Protein AF-A0A925VH22-F1 (afdb_monomer_lite)

Foldseek 3Di:
DDDDDDDDDDDDDDDDDDDDDPPPPPVVVVVVVVVVVPDDPPPPPPPPPQAAFAFKDWPDAADEDAAKDWIDIGGPDPQWWKFKDFVPDADAPPDHDTDDGTDTDGAFTKIKMKIADDRRHIYPIDIGTYHYPVVVVVDDPDDDPPDDPDPDDPPPD

Radius of gyration: 41.63 Å; chains: 1; bounding box: 62×66×119 Å

Structure (mmCIF, N/CA/C/O backbone):
data_AF-A0A925VH22-F1
#
_entry.id   AF-A0A925VH22-F1
#
loop_
_atom_site.group_PDB
_atom_site.id
_atom_site.type_symbol
_atom_site.label_atom_id
_atom_site.label_alt_id
_atom_site.label_comp_id
_atom_site.label_asym_id
_atom_site.label_entity_id
_atom_site.label_seq_id
_atom_site.pdbx_PDB_ins_code
_atom_site.Cartn_x
_atom_site.Cartn_y
_atom_site.Cartn_z
_atom_site.occupancy
_atom_site.B_iso_or_equiv
_atom_site.auth_seq_id
_atom_site.auth_comp_id
_atom_site.auth_asym_id
_atom_site.auth_atom_id
_atom_site.pdbx_PDB_model_num
ATOM 1 N N . MET A 1 1 ? -7.331 -55.070 89.599 1.00 42.25 1 MET A N 1
ATOM 2 C CA . MET A 1 1 ? -6.461 -54.616 90.705 1.00 42.25 1 MET A CA 1
ATOM 3 C C . MET A 1 1 ? -6.461 -53.098 90.699 1.00 42.25 1 MET A C 1
ATOM 5 O O . MET A 1 1 ? -5.923 -52.503 89.780 1.00 42.25 1 MET A O 1
ATOM 9 N N . GLN A 1 2 ? -7.171 -52.500 91.653 1.00 44.62 2 GLN A N 1
ATOM 10 C CA . GLN A 1 2 ? -7.415 -51.063 91.776 1.00 44.62 2 GLN A CA 1
ATOM 11 C C . GLN A 1 2 ? -6.754 -50.602 93.075 1.00 44.62 2 GLN A C 1
ATOM 13 O O . GLN A 1 2 ? -6.989 -51.2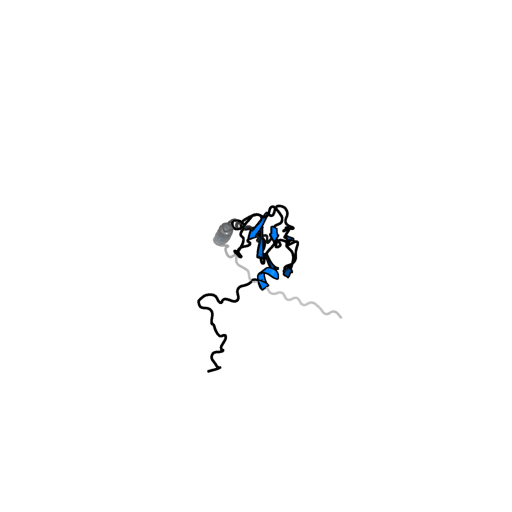12 94.116 1.00 44.62 2 GLN A O 1
ATOM 18 N N . LEU A 1 3 ? -5.905 -49.576 93.012 1.00 44.72 3 LEU A N 1
ATOM 19 C CA . LEU A 1 3 ? -5.250 -48.981 94.180 1.00 44.72 3 LEU A CA 1
ATOM 20 C C . LEU A 1 3 ? -5.490 -47.461 94.215 1.00 44.72 3 LEU A C 1
ATOM 22 O O . LEU A 1 3 ? -5.760 -46.864 93.172 1.00 44.72 3 LEU A O 1
ATOM 26 N N . PRO A 1 4 ? -5.493 -46.853 95.416 1.00 52.84 4 PRO A N 1
ATOM 27 C CA . PRO A 1 4 ? -6.421 -45.784 95.752 1.00 52.84 4 PRO A CA 1
ATOM 28 C C . PRO A 1 4 ? -5.832 -44.370 95.686 1.00 52.84 4 PRO A C 1
ATOM 30 O O . PRO A 1 4 ? -4.630 -44.131 95.750 1.00 52.84 4 PRO A O 1
ATOM 33 N N . ILE A 1 5 ? -6.775 -43.435 95.618 1.00 52.03 5 ILE A N 1
ATOM 34 C CA . ILE A 1 5 ? -6.666 -41.977 95.583 1.00 52.03 5 ILE A CA 1
ATOM 35 C C . ILE A 1 5 ? -5.869 -41.445 96.788 1.00 52.03 5 ILE A C 1
ATOM 37 O O . ILE A 1 5 ? -6.220 -41.720 97.936 1.00 52.03 5 ILE A O 1
ATOM 41 N N . ARG A 1 6 ? -4.873 -40.579 96.547 1.00 45.81 6 ARG A N 1
ATOM 42 C CA . ARG A 1 6 ? -4.398 -39.613 97.551 1.00 45.81 6 ARG A CA 1
ATOM 43 C C . ARG A 1 6 ? -4.645 -38.188 97.071 1.00 45.81 6 ARG A C 1
ATOM 45 O O . ARG A 1 6 ? -4.160 -37.770 96.026 1.00 45.81 6 ARG A O 1
ATOM 52 N N . ARG A 1 7 ? -5.421 -37.469 97.883 1.00 53.00 7 ARG A N 1
ATOM 53 C CA . ARG A 1 7 ? -5.645 -36.025 97.821 1.00 53.00 7 ARG A CA 1
ATOM 54 C C . ARG A 1 7 ? -4.338 -35.282 98.088 1.00 53.00 7 ARG A C 1
ATOM 56 O O . ARG A 1 7 ? -3.627 -35.618 99.032 1.00 53.00 7 ARG A O 1
ATOM 63 N N . TRP A 1 8 ? -4.101 -34.227 97.322 1.00 44.69 8 TRP A N 1
ATOM 64 C CA . TRP A 1 8 ? -3.176 -33.155 97.671 1.00 44.69 8 TRP A CA 1
ATOM 65 C C . TRP A 1 8 ? -3.940 -31.834 97.550 1.00 44.69 8 TRP A C 1
ATOM 67 O O . TRP A 1 8 ? -4.516 -31.546 96.503 1.00 44.69 8 TRP A O 1
ATOM 77 N N . SER A 1 9 ? -3.989 -31.064 98.637 1.00 58.84 9 SER A N 1
ATOM 78 C CA . SER A 1 9 ? -4.556 -29.713 98.683 1.00 58.84 9 SER A CA 1
ATOM 79 C C . SER A 1 9 ? -3.448 -28.740 99.079 1.00 58.84 9 SER A C 1
ATOM 81 O O . SER A 1 9 ? -2.922 -28.879 100.181 1.00 58.84 9 SER A O 1
ATOM 83 N N . PRO A 1 10 ? -3.108 -27.748 98.242 1.00 59.72 10 PRO A N 1
ATOM 84 C CA . PRO A 1 10 ? -2.337 -26.589 98.666 1.00 59.72 10 PRO A CA 1
ATOM 85 C C . PRO A 1 10 ? -3.266 -25.409 98.991 1.00 59.72 10 PRO A C 1
ATOM 87 O O . PRO A 1 10 ? -4.192 -25.090 98.246 1.00 59.72 10 PRO A O 1
ATOM 90 N N . SER A 1 11 ? -2.998 -24.773 100.125 1.00 55.78 11 SER A N 1
ATOM 91 C CA . SER A 1 11 ? -3.652 -23.574 100.648 1.00 55.78 11 SER A CA 1
ATOM 92 C C . SER A 1 11 ? -3.291 -22.294 99.875 1.00 55.78 11 SER A C 1
ATOM 94 O O . SER A 1 11 ? -2.183 -22.138 99.366 1.00 55.78 11 SER A O 1
ATOM 96 N N . THR A 1 12 ? -4.253 -21.375 99.836 1.00 60.44 12 THR A N 1
ATOM 97 C CA . THR A 1 12 ? -4.324 -20.077 99.141 1.00 60.44 12 THR A CA 1
ATOM 98 C C . THR A 1 12 ? -3.336 -19.011 99.635 1.00 60.44 12 THR A C 1
ATOM 100 O O . THR A 1 12 ? -3.062 -18.937 100.832 1.00 60.44 12 THR A O 1
ATOM 103 N N . PRO A 1 13 ? -2.961 -18.057 98.762 1.00 56.19 13 PRO A N 1
ATOM 104 C CA . PRO A 1 13 ? -2.761 -16.668 99.184 1.00 56.19 13 PRO A CA 1
ATOM 105 C C . PRO A 1 13 ? -3.681 -15.693 98.427 1.00 56.19 13 PRO A C 1
ATOM 107 O O . PRO A 1 13 ? -3.865 -15.785 97.214 1.00 56.19 13 PRO A O 1
ATOM 110 N N . GLY A 1 14 ? -4.272 -14.756 99.171 1.00 60.72 14 GLY A N 1
ATOM 111 C CA . GLY A 1 14 ? -5.242 -13.775 98.686 1.00 60.72 14 GLY A CA 1
ATOM 112 C C . GLY A 1 14 ? -4.694 -12.805 97.637 1.00 60.72 14 GLY A C 1
ATOM 113 O O . GLY A 1 14 ? -3.586 -12.284 97.754 1.00 60.72 14 GLY A O 1
ATOM 114 N N . VAL A 1 15 ? -5.516 -12.522 96.626 1.00 61.72 15 VAL A N 1
ATOM 115 C CA . VAL A 1 15 ? -5.256 -11.497 95.612 1.00 61.72 15 VAL A CA 1
ATOM 116 C C . VAL A 1 15 ? -5.987 -10.217 96.018 1.00 61.72 15 VAL A C 1
ATOM 118 O O . VAL A 1 15 ? -7.213 -10.171 96.065 1.00 61.72 15 VAL A O 1
ATOM 121 N N . ALA A 1 16 ? -5.210 -9.183 96.334 1.00 57.53 16 ALA A N 1
ATOM 122 C CA . ALA A 1 16 ? -5.685 -7.830 96.606 1.00 57.53 16 ALA A CA 1
ATOM 123 C C . ALA A 1 16 ? -6.300 -7.173 95.348 1.00 57.53 16 ALA A C 1
ATOM 125 O O . ALA A 1 16 ? -5.832 -7.432 94.235 1.00 57.53 16 ALA A O 1
ATOM 126 N N . PRO A 1 17 ? -7.288 -6.271 95.486 1.00 62.25 17 PRO A N 1
ATOM 127 C CA . PRO A 1 17 ? -7.855 -5.554 94.353 1.00 62.25 17 PRO A CA 1
ATOM 128 C C . PRO A 1 17 ? -6.903 -4.427 93.932 1.00 62.25 17 PRO A C 1
ATOM 130 O O . PRO A 1 17 ? -6.572 -3.552 94.730 1.00 62.25 17 PRO A O 1
ATOM 133 N N . ARG A 1 18 ? -6.459 -4.411 92.670 1.00 56.72 18 ARG A N 1
ATOM 134 C CA . ARG A 1 18 ? -5.727 -3.270 92.096 1.00 56.72 18 ARG A CA 1
ATOM 135 C C . ARG A 1 18 ? -6.511 -2.636 90.951 1.00 56.72 18 ARG A C 1
ATOM 137 O O . ARG A 1 18 ? -6.534 -3.122 89.829 1.00 56.72 18 ARG A O 1
ATOM 144 N N . HIS A 1 19 ? -7.201 -1.565 91.332 1.00 48.25 19 HIS A N 1
ATOM 145 C CA . HIS A 1 19 ? -7.420 -0.303 90.626 1.00 48.25 19 HIS A CA 1
ATOM 146 C C . HIS A 1 19 ? -7.236 -0.315 89.091 1.00 48.25 19 HIS A C 1
ATOM 148 O O . HIS A 1 19 ? -6.123 -0.220 88.577 1.00 48.25 19 HIS A O 1
ATOM 154 N N . ARG A 1 20 ? -8.357 -0.340 88.357 1.00 56.09 20 ARG A N 1
ATOM 155 C CA . ARG A 1 20 ? -8.419 0.041 86.936 1.00 56.09 20 ARG A CA 1
ATOM 156 C C . ARG A 1 20 ? -8.181 1.550 86.826 1.00 56.09 20 ARG A C 1
ATOM 158 O O . ARG A 1 20 ? -8.900 2.319 87.462 1.00 56.09 20 ARG A O 1
ATOM 165 N N . SER A 1 21 ? -7.197 1.986 86.041 1.00 60.22 21 SER A N 1
ATOM 166 C CA . SER A 1 21 ? -7.034 3.401 85.694 1.00 60.22 21 SER A CA 1
ATOM 167 C C . SER A 1 21 ? -7.819 3.718 84.406 1.00 60.22 21 SER A C 1
ATOM 169 O O . SER A 1 21 ? -7.755 2.959 83.438 1.00 60.22 21 SER A O 1
ATOM 171 N N . PRO A 1 22 ? -8.580 4.825 84.356 1.00 51.75 22 PRO A N 1
ATOM 172 C CA . PRO A 1 22 ? -9.489 5.135 83.243 1.00 51.75 22 PRO A CA 1
ATOM 173 C C . PRO A 1 22 ? -8.795 5.679 81.977 1.00 51.75 22 PRO A C 1
ATOM 175 O O . PRO A 1 22 ? -9.465 6.023 81.009 1.00 51.75 22 PRO A O 1
ATOM 178 N N . LEU A 1 23 ? -7.460 5.753 81.949 1.00 50.62 23 LEU A N 1
ATOM 179 C CA . LEU A 1 23 ? -6.690 6.422 80.888 1.00 50.62 23 LEU A CA 1
ATOM 180 C C . LEU A 1 23 ? -6.286 5.505 79.717 1.00 50.62 23 LEU A C 1
ATOM 182 O O . LEU A 1 23 ? -5.698 5.977 78.751 1.00 50.62 23 LEU A O 1
ATOM 186 N N . GLN A 1 24 ? -6.617 4.210 79.767 1.00 53.72 24 GLN A N 1
ATOM 187 C CA . GLN A 1 24 ? -6.310 3.261 78.684 1.00 53.72 24 GLN A CA 1
ATOM 188 C C . GLN A 1 24 ? -7.438 3.104 77.643 1.00 53.72 24 GLN A C 1
ATOM 190 O O . GLN A 1 24 ? -7.197 2.534 76.583 1.00 53.72 24 GLN A O 1
ATOM 195 N N . CYS A 1 25 ? -8.646 3.638 77.884 1.00 43.75 25 CYS A N 1
ATOM 196 C CA . CYS A 1 25 ? -9.780 3.491 76.954 1.00 43.75 25 CYS A CA 1
ATOM 197 C C . CYS A 1 25 ? -9.911 4.616 75.911 1.00 43.75 25 CYS A C 1
ATOM 199 O O . CYS A 1 25 ? -10.480 4.389 74.847 1.00 43.75 25 CYS A O 1
ATOM 201 N N . THR A 1 26 ? -9.396 5.822 76.165 1.00 53.69 26 THR A N 1
ATOM 202 C CA . THR A 1 26 ? -9.565 6.966 75.244 1.00 53.69 26 THR A CA 1
ATOM 203 C C . THR A 1 26 ? -8.564 6.962 74.086 1.00 53.69 26 THR A C 1
ATOM 205 O O . THR A 1 26 ? -8.904 7.381 72.981 1.00 53.69 26 THR A O 1
ATOM 208 N N . PHE A 1 27 ? -7.359 6.419 74.289 1.00 52.12 27 PHE A N 1
ATOM 209 C CA . PHE A 1 27 ? -6.319 6.351 73.251 1.00 52.12 27 PHE A CA 1
ATOM 210 C C . PHE A 1 27 ? -6.607 5.300 72.164 1.00 52.12 27 PHE A C 1
ATOM 212 O O . PHE A 1 27 ? -6.257 5.499 71.002 1.00 52.12 27 PHE A O 1
ATOM 219 N N . ALA A 1 28 ? -7.291 4.206 72.516 1.00 53.25 28 ALA A N 1
ATOM 220 C CA . ALA A 1 28 ? -7.643 3.141 71.574 1.00 53.25 28 ALA A CA 1
ATOM 221 C C . ALA A 1 28 ? -8.784 3.533 70.616 1.00 53.25 28 ALA A C 1
ATOM 223 O O . ALA A 1 28 ? -8.839 3.044 69.492 1.00 53.25 28 ALA A O 1
ATOM 224 N N . LEU A 1 29 ? -9.672 4.444 71.027 1.00 52.34 29 LEU A N 1
ATOM 225 C CA . LEU A 1 29 ? -10.792 4.913 70.203 1.00 52.34 29 LEU A CA 1
ATOM 226 C C . LEU A 1 29 ? -10.409 6.071 69.266 1.00 52.34 29 LEU A C 1
ATOM 228 O O . LEU A 1 29 ? -10.949 6.157 68.166 1.00 52.34 29 LEU A O 1
ATOM 232 N N . LEU A 1 30 ? -9.428 6.908 69.632 1.00 52.50 30 LEU A N 1
ATOM 233 C CA . LEU A 1 30 ? -8.931 7.987 68.764 1.00 52.50 30 LEU A CA 1
ATOM 234 C C . LEU A 1 30 ? -8.082 7.455 67.586 1.00 52.50 30 LEU A C 1
ATOM 236 O O . LEU A 1 30 ? -8.125 8.015 66.493 1.00 52.50 30 LEU A O 1
ATOM 240 N N . LEU A 1 31 ? -7.364 6.339 67.777 1.00 51.66 31 LEU A N 1
ATOM 241 C CA . LEU A 1 31 ? -6.549 5.698 66.734 1.00 51.66 31 LEU A CA 1
ATOM 242 C C . LEU A 1 31 ? -7.402 4.994 65.658 1.00 51.66 31 LEU A C 1
ATOM 244 O O . LEU A 1 31 ? -7.001 4.921 64.500 1.00 51.66 31 LEU A O 1
ATOM 248 N N . ILE A 1 32 ? -8.599 4.518 66.019 1.00 53.00 32 ILE A N 1
ATOM 249 C CA . ILE A 1 32 ? -9.529 3.857 65.088 1.00 53.00 32 ILE A CA 1
ATOM 250 C C . ILE A 1 32 ? -10.255 4.884 64.200 1.00 53.00 32 ILE A C 1
ATOM 252 O O . ILE A 1 32 ? -10.480 4.616 63.022 1.00 53.00 32 ILE A O 1
ATOM 256 N N . VAL A 1 33 ? -10.552 6.090 64.705 1.00 52.38 33 VAL A N 1
ATOM 257 C CA . VAL A 1 33 ? -11.176 7.164 63.900 1.00 52.38 33 VAL A CA 1
ATOM 258 C C . VAL A 1 33 ? -10.177 7.797 62.917 1.00 52.38 33 VAL A C 1
ATOM 260 O O . VAL A 1 33 ? -10.557 8.148 61.802 1.00 52.38 33 VAL A O 1
ATOM 263 N N . LEU A 1 34 ? -8.885 7.860 63.263 1.00 50.28 34 LEU A N 1
ATOM 264 C CA . LEU A 1 34 ? -7.823 8.338 62.361 1.00 50.28 34 LEU A CA 1
ATOM 265 C C . LEU A 1 34 ? -7.434 7.327 61.264 1.00 50.28 34 LEU A C 1
ATOM 267 O O . LEU A 1 34 ? -6.888 7.728 60.240 1.00 50.28 34 LEU A O 1
ATOM 271 N N . LEU A 1 35 ? -7.761 6.040 61.431 1.00 53.66 35 LEU A N 1
ATOM 272 C CA . LEU A 1 35 ? -7.583 5.006 60.399 1.00 53.66 35 LEU A CA 1
ATOM 273 C C . LEU A 1 35 ? -8.736 4.952 59.377 1.00 53.66 35 LEU A C 1
ATOM 275 O O . LEU A 1 35 ? -8.593 4.309 58.340 1.00 53.66 35 LEU A O 1
ATOM 279 N N . ALA A 1 36 ? -9.852 5.648 59.621 1.00 52.94 36 ALA A N 1
ATOM 280 C CA . ALA A 1 36 ? -10.997 5.700 58.705 1.00 52.94 36 ALA A CA 1
ATOM 281 C C . ALA A 1 36 ? -10.967 6.890 57.717 1.00 52.94 36 ALA A C 1
ATOM 283 O O . ALA A 1 36 ? -11.809 6.960 56.825 1.00 52.94 36 ALA A O 1
ATOM 284 N N . LEU A 1 37 ? -9.992 7.806 57.822 1.00 61.34 37 LEU A N 1
ATOM 285 C CA . LEU A 1 37 ? -9.834 8.978 56.936 1.00 61.34 37 LEU A CA 1
ATOM 286 C C . LEU A 1 37 ? -8.857 8.752 55.755 1.00 61.34 37 LEU A C 1
ATOM 288 O O . LEU A 1 37 ? -8.313 9.704 55.203 1.00 61.34 37 LEU A O 1
ATOM 292 N N . GLY A 1 38 ? -8.606 7.498 55.370 1.00 59.22 38 GLY A N 1
ATOM 293 C CA . GLY A 1 38 ? -7.569 7.137 54.390 1.00 59.22 38 GLY A CA 1
ATOM 294 C C . GLY A 1 38 ? -8.046 6.602 53.036 1.00 59.22 38 GLY A C 1
ATOM 295 O O . GLY A 1 38 ? -7.207 6.270 52.204 1.00 59.22 38 GLY A O 1
ATOM 296 N N . ALA A 1 39 ? -9.350 6.487 52.779 1.00 61.25 39 ALA A N 1
ATOM 297 C CA . ALA A 1 39 ? -9.845 5.942 51.513 1.00 61.25 39 ALA A CA 1
ATOM 298 C C . ALA A 1 39 ? -10.223 7.069 50.546 1.00 61.25 39 ALA A C 1
ATOM 300 O O . ALA A 1 39 ? -11.399 7.385 50.359 1.00 61.25 39 ALA A O 1
ATOM 301 N N . LEU A 1 40 ? -9.216 7.684 49.916 1.00 65.81 40 LEU A N 1
ATOM 302 C CA . LEU A 1 40 ? -9.467 8.412 48.672 1.00 65.81 40 LEU A CA 1
ATOM 303 C C . LEU A 1 40 ? -10.116 7.427 47.685 1.00 65.81 40 LEU A C 1
ATOM 305 O O . LEU A 1 40 ? -9.631 6.295 47.582 1.00 65.81 40 LEU A O 1
ATOM 309 N N . PRO A 1 41 ? -11.185 7.806 46.959 1.00 59.56 41 PRO A N 1
ATOM 310 C CA . PRO A 1 41 ? -11.667 6.990 45.859 1.00 59.56 41 PRO A CA 1
ATOM 311 C C . PRO A 1 41 ? -10.514 6.886 44.867 1.00 59.56 41 PRO A C 1
ATOM 313 O O . PRO A 1 41 ? -10.142 7.854 44.204 1.00 59.56 41 PRO A O 1
ATOM 316 N N . GLN A 1 42 ? -9.882 5.718 44.831 1.00 62.91 42 GLN A N 1
ATOM 317 C CA . GLN A 1 42 ? -8.844 5.421 43.870 1.00 62.91 42 GLN A CA 1
ATOM 318 C C . GLN A 1 42 ? -9.558 5.368 42.526 1.00 62.91 42 GLN A C 1
ATOM 320 O O . GLN A 1 42 ? -10.196 4.370 42.201 1.00 62.91 42 GLN A O 1
ATOM 325 N N . SER A 1 43 ? -9.538 6.490 41.797 1.00 66.94 43 SER A N 1
ATOM 326 C CA . SER A 1 43 ? -9.963 6.550 40.406 1.00 66.94 43 SER A CA 1
ATOM 327 C C . SER A 1 43 ? -9.307 5.375 39.708 1.00 66.94 43 SER A C 1
ATOM 329 O O . SER A 1 43 ? -8.092 5.365 39.498 1.00 66.94 43 SER A O 1
ATOM 331 N N . ALA A 1 44 ? -10.108 4.360 39.400 1.00 62.03 44 ALA A N 1
ATOM 332 C CA . ALA A 1 44 ? -9.711 3.310 38.499 1.00 62.03 44 ALA A CA 1
ATOM 333 C C . ALA A 1 44 ? -9.484 4.017 37.167 1.00 62.03 44 ALA A C 1
ATOM 335 O O . ALA A 1 44 ? -10.430 4.294 36.431 1.00 62.03 44 ALA A O 1
ATOM 336 N N . ALA A 1 45 ? -8.238 4.411 36.903 1.00 60.38 45 ALA A N 1
ATOM 337 C CA . ALA A 1 45 ? -7.82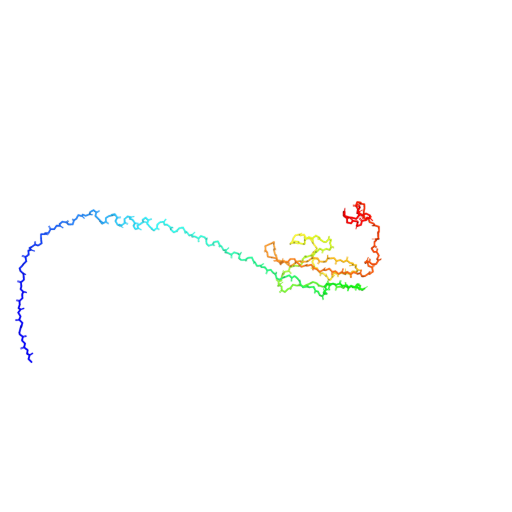6 4.790 35.571 1.00 60.38 45 ALA A CA 1
ATOM 338 C C . ALA A 1 45 ? -8.234 3.610 34.692 1.00 60.38 45 ALA A C 1
ATOM 340 O O . ALA A 1 45 ? -7.689 2.515 34.835 1.00 60.38 45 ALA A O 1
ATOM 341 N N . ALA A 1 46 ? -9.277 3.804 33.883 1.00 57.44 46 ALA A N 1
ATOM 342 C CA . ALA A 1 46 ? -9.750 2.786 32.972 1.00 57.44 46 ALA A CA 1
ATOM 343 C C . ALA A 1 46 ? -8.543 2.368 32.135 1.00 57.44 46 ALA A C 1
ATOM 345 O O . ALA A 1 46 ? -7.996 3.176 31.378 1.00 57.44 46 ALA A O 1
ATOM 346 N N . GLN A 1 47 ? -8.083 1.133 32.329 1.00 45.03 47 GLN A N 1
ATOM 347 C CA . GLN A 1 47 ? -7.045 0.549 31.500 1.00 45.03 47 GLN A CA 1
ATOM 348 C C . GLN A 1 47 ? -7.630 0.447 30.096 1.00 45.03 47 GLN A C 1
ATOM 350 O O . GLN A 1 47 ? -8.358 -0.485 29.766 1.00 45.03 47 GLN A O 1
ATOM 355 N N . THR A 1 48 ? -7.360 1.457 29.275 1.00 53.66 48 THR A N 1
ATOM 356 C CA . THR A 1 48 ? -7.630 1.421 27.846 1.00 53.66 48 THR A CA 1
ATOM 357 C C . THR A 1 48 ? -6.583 0.496 27.256 1.00 53.66 48 THR A C 1
ATOM 359 O O . THR A 1 48 ? -5.490 0.913 26.882 1.00 53.66 48 THR A O 1
ATOM 362 N N . THR A 1 49 ? -6.887 -0.800 27.229 1.00 59.28 49 THR A N 1
ATOM 363 C CA . THR A 1 49 ? -6.152 -1.723 26.374 1.00 59.28 49 THR A CA 1
ATOM 364 C C . THR A 1 49 ? -6.288 -1.194 24.945 1.00 59.28 49 THR A C 1
ATOM 366 O O . THR A 1 49 ? -7.411 -1.003 24.468 1.00 59.28 49 THR A O 1
ATOM 369 N N . PRO A 1 50 ? -5.178 -0.853 24.266 1.00 62.53 50 PRO A N 1
ATOM 370 C CA . PRO A 1 50 ? -5.261 -0.329 22.915 1.00 62.53 50 PRO A CA 1
ATOM 371 C C . PRO A 1 50 ? -5.917 -1.390 22.031 1.00 62.53 50 PRO A C 1
ATOM 373 O O . PRO A 1 50 ? -5.434 -2.519 21.938 1.00 62.53 50 PRO A O 1
ATOM 376 N N . VAL A 1 51 ? -7.037 -1.039 21.398 1.00 71.44 51 VAL A N 1
ATOM 377 C CA . VAL A 1 51 ? -7.700 -1.926 20.443 1.00 71.44 51 VAL A CA 1
ATOM 378 C C . VAL A 1 51 ? -6.860 -1.923 19.169 1.00 71.44 51 VAL A C 1
ATOM 380 O O . VAL A 1 51 ? -6.892 -0.976 18.381 1.00 71.44 51 VAL A O 1
ATOM 383 N N . ILE A 1 52 ? -6.070 -2.978 18.982 1.00 84.44 52 ILE A N 1
ATOM 384 C CA . ILE A 1 52 ? -5.240 -3.159 17.790 1.00 84.44 52 ILE A CA 1
ATOM 385 C C . ILE A 1 52 ? -6.098 -3.809 16.707 1.00 84.44 52 ILE A C 1
ATOM 387 O O . ILE A 1 52 ? -6.592 -4.923 16.876 1.00 84.44 52 ILE A O 1
ATOM 391 N N . PHE A 1 53 ? -6.276 -3.121 15.580 1.00 93.25 53 PHE A N 1
ATOM 392 C CA . PHE A 1 53 ? -7.008 -3.690 14.448 1.00 93.25 53 PHE A CA 1
ATOM 393 C C . PHE A 1 53 ? -6.114 -4.655 13.649 1.00 93.25 53 PHE A C 1
ATOM 395 O O . PHE A 1 53 ? -4.906 -4.417 13.526 1.00 93.25 53 PHE A O 1
ATOM 402 N N . PRO A 1 54 ? -6.677 -5.715 13.042 1.00 94.94 54 PRO A N 1
ATOM 403 C CA . PRO A 1 54 ? -5.962 -6.500 12.047 1.00 94.94 54 PRO A CA 1
ATOM 404 C C . PRO A 1 54 ? -5.543 -5.613 10.857 1.00 94.94 54 PRO A C 1
ATOM 406 O O . PRO A 1 54 ? -6.288 -4.705 10.473 1.00 94.94 54 PRO A O 1
ATOM 409 N N . PRO A 1 55 ? -4.359 -5.843 10.259 1.00 95.75 55 PRO A N 1
ATOM 410 C CA . PRO A 1 55 ? -3.938 -5.121 9.064 1.00 95.75 55 PRO A CA 1
ATOM 411 C C . PRO A 1 55 ? -4.897 -5.351 7.889 1.00 95.75 55 PRO A C 1
ATOM 413 O O . PRO A 1 55 ? -5.490 -6.430 7.792 1.00 95.75 55 PRO A O 1
ATOM 416 N N . PRO A 1 56 ? -5.003 -4.395 6.950 1.00 97.31 56 PRO A N 1
ATOM 417 C CA . PRO A 1 56 ? -5.848 -4.561 5.777 1.00 97.31 56 PRO A CA 1
ATOM 418 C C . PRO A 1 56 ? -5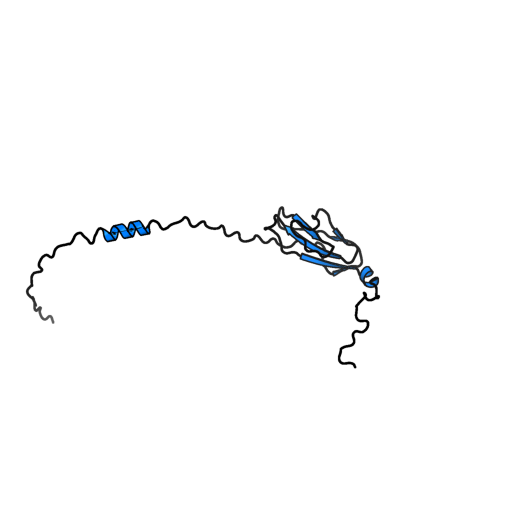.409 -5.761 4.928 1.00 97.31 56 PRO A C 1
ATOM 420 O O . PRO A 1 56 ? -4.224 -6.110 4.831 1.00 97.31 56 PRO A O 1
ATOM 423 N N . THR A 1 57 ? -6.388 -6.395 4.299 1.00 97.94 57 THR A N 1
ATOM 424 C CA . THR A 1 57 ? -6.209 -7.487 3.346 1.00 97.94 57 THR A CA 1
ATOM 425 C C . THR A 1 57 ? -6.114 -6.935 1.931 1.00 97.94 57 THR A C 1
ATOM 427 O O . THR A 1 57 ? -6.841 -6.020 1.556 1.00 97.94 57 THR A O 1
ATOM 430 N N . PHE A 1 58 ? -5.193 -7.495 1.152 1.00 98.50 58 PHE A N 1
ATOM 431 C CA . PHE A 1 58 ? -4.939 -7.131 -0.238 1.00 98.50 58 PHE A CA 1
ATOM 432 C C . PHE A 1 58 ? -5.476 -8.253 -1.123 1.00 98.50 58 PHE A C 1
ATOM 434 O O . PHE A 1 58 ? -5.176 -9.417 -0.857 1.00 98.50 58 PHE A O 1
ATOM 441 N N . SER A 1 59 ? -6.247 -7.921 -2.160 1.00 98.44 59 SER A N 1
ATOM 442 C CA . SER A 1 59 ? -6.831 -8.926 -3.060 1.00 98.44 59 SER A CA 1
ATOM 443 C C . SER A 1 59 ? -5.794 -9.661 -3.908 1.00 98.44 59 SER A C 1
ATOM 445 O O . SER A 1 59 ? -6.028 -10.793 -4.316 1.00 98.44 59 SER A O 1
ATOM 447 N N . VAL A 1 60 ? -4.655 -9.019 -4.173 1.00 98.31 60 VAL A N 1
ATOM 448 C CA . VAL A 1 60 ? -3.547 -9.577 -4.949 1.00 98.31 60 VAL A CA 1
ATOM 449 C C . VAL A 1 60 ? -2.315 -9.673 -4.056 1.00 98.31 60 VAL A C 1
ATOM 451 O O . VAL A 1 60 ? -1.968 -8.735 -3.332 1.00 98.31 60 VAL A O 1
ATOM 454 N N . GLN A 1 61 ? -1.648 -10.825 -4.087 1.00 97.94 61 GLN A N 1
ATOM 455 C CA . GLN A 1 61 ? -0.410 -11.036 -3.346 1.00 97.94 61 GLN A CA 1
ATOM 456 C C . GLN A 1 61 ? 0.747 -10.253 -3.983 1.00 97.94 61 GLN A C 1
ATOM 458 O O . GLN A 1 61 ? 0.813 -10.089 -5.196 1.00 97.94 61 GLN A O 1
ATOM 463 N N . ARG A 1 62 ? 1.684 -9.777 -3.157 1.00 97.81 62 ARG A N 1
ATOM 464 C CA . ARG A 1 62 ? 2.931 -9.145 -3.620 1.00 97.81 62 ARG A CA 1
ATOM 465 C C . ARG A 1 62 ? 3.732 -10.073 -4.546 1.00 97.81 62 ARG A C 1
ATOM 467 O O . ARG A 1 62 ? 3.706 -11.289 -4.359 1.00 97.81 62 ARG A O 1
ATOM 474 N N . GLY A 1 63 ? 4.511 -9.504 -5.462 1.00 97.81 63 GLY A N 1
ATOM 475 C CA . GLY A 1 63 ? 5.347 -10.290 -6.373 1.00 97.81 63 GLY A CA 1
ATOM 476 C C . GLY A 1 63 ? 5.615 -9.611 -7.711 1.00 97.81 63 GLY A C 1
ATOM 477 O O . GLY A 1 63 ? 5.569 -8.383 -7.813 1.00 97.81 63 GLY A O 1
ATOM 478 N N . PHE A 1 64 ? 5.895 -10.435 -8.721 1.00 97.75 64 PHE A N 1
ATOM 479 C CA . PHE A 1 64 ? 6.206 -10.010 -10.083 1.00 97.75 64 PHE A CA 1
ATOM 480 C C . PHE A 1 64 ? 4.982 -10.105 -10.992 1.00 97.75 64 PHE A C 1
ATOM 482 O O . PHE A 1 64 ? 4.254 -11.095 -10.956 1.00 97.75 64 PHE A O 1
ATOM 489 N N . PHE A 1 65 ? 4.785 -9.086 -11.824 1.00 97.69 65 PHE A N 1
ATOM 490 C CA . PHE A 1 65 ? 3.628 -8.952 -12.700 1.00 97.69 65 PHE A CA 1
ATOM 491 C C . PHE A 1 65 ? 4.053 -8.544 -14.111 1.00 97.69 65 PHE A C 1
ATOM 493 O O . PHE A 1 65 ? 5.014 -7.795 -14.309 1.00 97.69 65 PHE A O 1
ATOM 500 N N . ALA A 1 66 ? 3.319 -9.058 -15.097 1.00 96.62 66 ALA A N 1
ATOM 501 C CA . ALA A 1 66 ? 3.464 -8.680 -16.501 1.00 96.62 66 ALA A CA 1
ATOM 502 C C . ALA A 1 66 ? 2.335 -7.750 -16.973 1.00 96.62 66 ALA A C 1
ATOM 504 O O . ALA A 1 66 ? 2.569 -6.905 -17.831 1.00 96.62 66 ALA A O 1
ATOM 505 N N . ASN A 1 67 ? 1.135 -7.878 -16.391 1.00 96.81 67 ASN A N 1
ATOM 506 C CA . ASN A 1 67 ? -0.069 -7.165 -16.818 1.00 96.81 67 ASN A CA 1
ATOM 507 C C . ASN A 1 67 ? -0.619 -6.266 -15.697 1.00 96.81 67 ASN A C 1
ATOM 509 O O . ASN A 1 67 ? -0.565 -6.669 -14.530 1.00 96.81 67 ASN A O 1
ATOM 513 N N . PRO A 1 68 ? -1.180 -5.086 -16.028 1.00 97.62 68 PRO A N 1
ATOM 514 C CA . PRO A 1 68 ? -1.881 -4.236 -15.070 1.00 97.62 68 PRO A CA 1
ATOM 515 C C . PRO A 1 68 ? -3.091 -4.928 -14.439 1.00 97.62 68 PRO A C 1
ATOM 517 O O . PRO A 1 68 ? -3.735 -5.770 -15.066 1.00 97.62 68 PRO A O 1
ATOM 520 N N . PHE A 1 69 ? -3.440 -4.537 -13.214 1.00 98.50 69 PHE A N 1
ATOM 521 C CA . PHE A 1 69 ? -4.589 -5.092 -12.497 1.00 98.50 69 PHE A CA 1
ATOM 522 C C . PHE A 1 69 ? -5.225 -4.083 -11.534 1.00 98.50 69 PHE A C 1
ATOM 524 O O . PHE A 1 69 ? -4.665 -3.028 -11.234 1.00 98.50 69 PHE A O 1
ATOM 531 N N . GLN A 1 70 ? -6.417 -4.428 -11.045 1.00 98.44 70 GLN A N 1
ATOM 532 C CA . GLN A 1 70 ? -7.135 -3.672 -10.020 1.00 98.44 70 GLN A CA 1
ATOM 533 C C . GLN A 1 70 ? -6.900 -4.308 -8.649 1.00 98.44 70 GLN A C 1
ATOM 535 O O . GLN A 1 70 ? -7.291 -5.450 -8.400 1.00 98.44 70 GLN A O 1
ATOM 540 N N . LEU A 1 71 ? -6.252 -3.570 -7.752 1.00 98.56 71 LEU A N 1
ATOM 541 C CA . LEU A 1 71 ? -5.984 -3.994 -6.386 1.00 98.56 71 LEU A CA 1
ATOM 542 C C . LEU A 1 71 ? -7.113 -3.543 -5.460 1.00 98.56 71 LEU A C 1
ATOM 544 O O . LEU A 1 71 ? -7.298 -2.347 -5.225 1.00 98.56 71 LEU A O 1
ATOM 548 N N . ALA A 1 72 ? -7.833 -4.498 -4.880 1.00 98.62 72 ALA A N 1
ATOM 549 C CA . ALA A 1 72 ? -8.813 -4.221 -3.845 1.00 98.62 72 ALA A CA 1
ATOM 550 C C . ALA A 1 72 ? -8.193 -4.352 -2.447 1.00 98.62 72 ALA A C 1
ATOM 552 O O . ALA A 1 72 ? -7.388 -5.252 -2.186 1.00 98.62 72 ALA A O 1
ATOM 553 N N . LEU A 1 73 ? -8.583 -3.443 -1.553 1.00 98.44 73 LEU A N 1
ATOM 554 C CA . LEU A 1 73 ? -8.224 -3.464 -0.139 1.00 98.44 73 LEU A CA 1
ATOM 555 C C . LEU A 1 73 ? -9.485 -3.686 0.691 1.00 98.44 73 LEU A C 1
ATOM 557 O O . LEU A 1 73 ? -10.539 -3.126 0.397 1.00 98.44 73 LEU A O 1
ATOM 561 N N . SER A 1 74 ? -9.380 -4.479 1.748 1.00 97.81 74 SER A N 1
ATOM 562 C CA . SER A 1 74 ? -10.497 -4.730 2.658 1.00 97.81 74 SER A CA 1
ATOM 563 C C . SER A 1 74 ? -10.039 -4.823 4.110 1.00 97.81 74 SER A C 1
ATOM 565 O O . SER A 1 74 ? -8.853 -4.961 4.412 1.00 97.81 74 SER A O 1
ATOM 567 N N . SER A 1 75 ? -10.992 -4.668 5.025 1.00 96.44 75 SER A N 1
ATOM 568 C CA . SER A 1 75 ? -10.796 -4.777 6.468 1.00 96.44 75 SER A CA 1
ATOM 569 C C . SER A 1 75 ? -11.909 -5.648 7.032 1.00 96.44 75 SER A C 1
ATOM 571 O O . SER A 1 75 ? -13.059 -5.524 6.615 1.00 96.44 75 SER A O 1
ATOM 573 N N . THR A 1 76 ? -11.579 -6.512 7.987 1.00 95.38 76 THR A N 1
ATOM 574 C CA . THR A 1 76 ? -12.570 -7.319 8.714 1.00 95.38 76 THR A CA 1
ATOM 575 C C . THR A 1 76 ? -13.244 -6.537 9.843 1.00 95.38 76 THR A C 1
ATOM 577 O O . THR A 1 76 ? -14.222 -7.006 10.419 1.00 95.38 76 THR A O 1
ATOM 580 N N . VAL A 1 77 ? -12.741 -5.341 10.169 1.00 94.19 77 VAL A N 1
ATOM 581 C CA . VAL A 1 77 ? -13.294 -4.485 11.223 1.00 94.19 77 VAL A CA 1
ATOM 582 C C . VAL A 1 77 ? -14.415 -3.619 10.659 1.00 94.19 77 VAL A C 1
ATOM 584 O O . VAL A 1 77 ? -14.178 -2.761 9.804 1.00 94.19 77 VAL A O 1
ATOM 587 N N . ALA A 1 78 ? -15.630 -3.813 11.171 1.00 92.25 78 ALA A N 1
ATOM 588 C CA . ALA A 1 78 ? -16.798 -3.031 10.783 1.00 92.25 78 ALA A CA 1
ATOM 589 C C . ALA A 1 78 ? -16.598 -1.532 11.072 1.00 92.25 78 ALA A C 1
ATOM 591 O O . ALA A 1 78 ? -16.140 -1.144 12.146 1.00 92.25 78 ALA A O 1
ATOM 592 N N . GLY A 1 79 ? -16.930 -0.683 10.096 1.00 90.69 79 GLY A N 1
ATOM 593 C CA . GLY A 1 79 ? -16.800 0.775 10.209 1.00 90.69 79 GLY A CA 1
ATOM 594 C C . GLY A 1 79 ? -15.363 1.312 10.150 1.00 90.69 79 GLY A C 1
ATOM 595 O O . GLY A 1 79 ? -15.174 2.529 10.184 1.00 90.69 79 GLY A O 1
ATOM 596 N N . ALA A 1 80 ? -14.348 0.448 10.031 1.00 95.12 80 ALA A N 1
ATOM 597 C CA . ALA A 1 80 ? -12.975 0.894 9.842 1.00 95.12 80 ALA A CA 1
ATOM 598 C C . ALA A 1 80 ? -12.774 1.467 8.433 1.00 95.12 80 ALA A C 1
ATOM 600 O O . ALA A 1 80 ? -13.203 0.898 7.430 1.00 95.12 80 ALA A O 1
ATOM 601 N N . LYS A 1 81 ? -12.063 2.589 8.363 1.00 97.44 81 LYS A N 1
ATOM 602 C CA . LYS A 1 81 ? -11.603 3.213 7.122 1.00 97.44 81 LYS A CA 1
ATOM 603 C C . LYS A 1 81 ? -10.205 2.709 6.793 1.00 97.44 81 LYS A C 1
ATOM 605 O O . LYS A 1 81 ? -9.428 2.416 7.698 1.00 97.44 81 LYS A O 1
ATOM 610 N N . ILE A 1 82 ? -9.858 2.645 5.511 1.00 98.38 82 ILE A N 1
ATOM 611 C CA . ILE A 1 82 ? -8.510 2.275 5.065 1.00 98.38 82 ILE A CA 1
ATOM 612 C C . ILE A 1 82 ? -7.852 3.497 4.432 1.00 98.38 82 ILE A C 1
ATOM 614 O O . ILE A 1 82 ? -8.453 4.157 3.585 1.00 98.38 82 ILE A O 1
ATOM 618 N N . ARG A 1 83 ? -6.615 3.794 4.831 1.00 98.31 83 ARG A N 1
ATOM 619 C CA . ARG A 1 83 ? -5.754 4.770 4.151 1.00 98.31 83 ARG A CA 1
ATOM 620 C C . ARG A 1 83 ? -4.536 4.082 3.571 1.00 98.31 83 ARG A C 1
ATOM 622 O O . ARG A 1 83 ? -4.031 3.127 4.163 1.00 98.31 83 ARG A O 1
ATOM 629 N N . TYR A 1 84 ? -4.070 4.585 2.434 1.00 98.50 84 TYR A N 1
ATOM 630 C CA . TYR A 1 84 ? -2.910 4.045 1.741 1.00 98.50 84 TYR A CA 1
ATOM 631 C C . TYR A 1 84 ? -2.025 5.130 1.128 1.00 98.50 84 TYR A C 1
ATOM 633 O O . TYR A 1 84 ? -2.445 6.270 0.936 1.00 98.50 84 TYR A O 1
ATOM 641 N N . THR A 1 85 ? -0.793 4.754 0.817 1.00 98.50 85 THR A N 1
ATOM 642 C CA . THR A 1 85 ? 0.202 5.581 0.132 1.00 98.50 85 THR A CA 1
ATOM 643 C C . THR A 1 85 ? 0.904 4.749 -0.942 1.00 98.50 85 THR A C 1
ATOM 645 O O . THR A 1 85 ? 1.025 3.525 -0.818 1.00 98.50 85 THR A O 1
ATOM 648 N N . LEU A 1 86 ? 1.322 5.420 -2.019 1.00 97.81 86 LEU A N 1
ATOM 649 C CA . LEU A 1 86 ? 2.008 4.824 -3.178 1.00 97.81 86 LEU A CA 1
ATOM 650 C C . LEU A 1 86 ? 3.415 5.405 -3.394 1.00 97.81 86 LEU A C 1
ATOM 652 O O . LEU A 1 86 ? 4.205 4.856 -4.151 1.00 97.81 86 LEU A O 1
ATOM 656 N N . ASP A 1 87 ? 3.727 6.504 -2.710 1.00 95.25 87 ASP A N 1
ATOM 657 C CA . ASP A 1 87 ? 5.011 7.216 -2.729 1.00 95.25 87 ASP A CA 1
ATOM 658 C C . ASP A 1 87 ? 6.034 6.623 -1.744 1.00 95.25 87 ASP A C 1
ATOM 660 O O . ASP A 1 87 ? 7.133 7.141 -1.574 1.00 95.25 87 ASP A O 1
ATOM 664 N N . GLY A 1 88 ? 5.662 5.545 -1.051 1.00 93.25 88 GLY A N 1
ATOM 665 C CA . GLY A 1 88 ? 6.484 4.933 -0.018 1.00 93.25 88 GLY A CA 1
ATOM 666 C C . GLY A 1 88 ? 6.441 5.647 1.334 1.00 93.25 88 GLY A C 1
ATOM 667 O O . GLY A 1 88 ? 7.080 5.153 2.258 1.00 93.25 88 GLY A O 1
ATOM 668 N N . SER A 1 89 ? 5.675 6.726 1.521 1.00 96.69 89 SER A N 1
ATOM 669 C CA . SER A 1 89 ? 5.480 7.358 2.837 1.00 96.69 89 SER A CA 1
ATOM 670 C C . SER A 1 89 ? 4.626 6.487 3.773 1.00 96.69 89 SER A C 1
ATOM 672 O O . SER A 1 89 ? 3.923 5.578 3.331 1.00 96.69 89 SER A O 1
ATOM 674 N N . VAL A 1 90 ? 4.695 6.700 5.092 1.00 95.88 90 VAL A N 1
ATOM 675 C CA . VAL A 1 90 ? 3.895 5.920 6.057 1.00 95.88 90 VAL A CA 1
ATOM 676 C C . VAL A 1 90 ? 2.467 6.482 6.109 1.00 95.88 90 VAL A C 1
ATOM 678 O O . VAL A 1 90 ? 2.310 7.642 6.490 1.00 95.88 90 VAL A O 1
ATOM 681 N N . PRO A 1 91 ? 1.413 5.700 5.800 1.00 97.25 91 PRO A N 1
ATOM 682 C CA . PRO A 1 91 ? 0.048 6.173 5.992 1.00 97.25 91 PRO A CA 1
ATOM 683 C C . PRO A 1 91 ? -0.246 6.356 7.487 1.00 97.25 91 PRO A C 1
ATOM 685 O O . PRO A 1 91 ? 0.247 5.612 8.337 1.00 97.25 91 PRO A O 1
ATOM 688 N N . THR A 1 92 ? -1.093 7.326 7.818 1.00 96.00 92 THR A N 1
ATOM 689 C CA . THR A 1 92 ? -1.637 7.534 9.169 1.00 96.00 92 THR A CA 1
ATOM 690 C C . THR A 1 92 ? -3.147 7.783 9.066 1.00 96.00 92 THR A C 1
ATOM 692 O O . THR A 1 92 ? -3.658 7.981 7.968 1.00 96.00 92 THR A O 1
ATOM 695 N N . PRO A 1 93 ? -3.909 7.816 10.173 1.00 95.31 93 PRO A N 1
ATOM 696 C CA . PRO A 1 93 ? -5.321 8.220 10.141 1.00 95.31 93 PRO A CA 1
ATOM 697 C C . PRO A 1 93 ? -5.592 9.593 9.490 1.00 95.31 93 PRO A C 1
ATOM 699 O O . PRO A 1 93 ? -6.717 9.853 9.055 1.00 95.31 93 PRO A O 1
ATOM 702 N N . THR A 1 94 ? -4.574 10.458 9.403 1.00 95.94 94 THR A N 1
ATOM 703 C CA . THR A 1 94 ? -4.646 11.809 8.825 1.00 95.94 94 THR A CA 1
ATOM 704 C C . THR A 1 94 ? -3.826 11.984 7.541 1.00 95.94 94 THR A C 1
ATOM 706 O O . THR A 1 94 ? -4.127 12.897 6.778 1.00 95.94 94 THR A O 1
ATOM 709 N N . ALA A 1 95 ? -2.850 11.115 7.259 1.00 96.62 95 ALA A N 1
ATOM 710 C CA . ALA A 1 95 ? -1.961 11.194 6.097 1.00 96.62 95 ALA A CA 1
ATOM 711 C C . ALA A 1 95 ? -2.133 9.997 5.144 1.00 96.62 95 ALA A C 1
ATOM 713 O O . ALA A 1 95 ? -2.271 8.852 5.575 1.00 96.62 95 ALA A O 1
ATOM 714 N N . GLY A 1 96 ? -2.096 10.267 3.838 1.00 97.25 96 GLY A N 1
ATOM 715 C CA . GLY A 1 96 ? -2.334 9.289 2.769 1.00 97.25 96 GLY A CA 1
ATOM 716 C C . GLY A 1 96 ? -3.735 9.391 2.161 1.00 97.25 96 GLY A C 1
ATOM 717 O O . GLY A 1 96 ? -4.556 10.196 2.595 1.00 97.25 9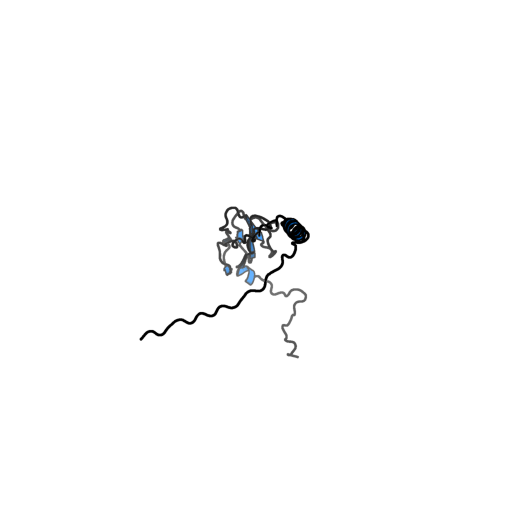6 GLY A O 1
ATOM 718 N N . THR A 1 97 ? -4.031 8.568 1.164 1.00 98.19 97 THR A N 1
ATOM 719 C CA . THR A 1 97 ? -5.294 8.602 0.414 1.00 98.19 97 THR A CA 1
ATOM 720 C C . THR A 1 97 ? -6.328 7.680 1.053 1.00 98.19 97 THR A C 1
ATOM 722 O O . THR A 1 97 ? -6.011 6.551 1.427 1.00 98.19 97 THR A O 1
ATOM 725 N N . LEU A 1 98 ? -7.570 8.155 1.204 1.00 98.25 98 LEU A N 1
ATOM 726 C CA . LEU A 1 98 ? -8.681 7.329 1.683 1.00 98.25 98 LEU A CA 1
ATOM 727 C C . LEU A 1 98 ? -9.085 6.333 0.591 1.00 98.25 98 LEU A C 1
ATOM 729 O O . LEU A 1 98 ? -9.356 6.725 -0.540 1.00 98.25 98 LEU A O 1
ATOM 733 N N . TYR A 1 99 ? -9.141 5.052 0.938 1.00 98.31 99 TYR A N 1
ATOM 734 C CA . TYR A 1 99 ? -9.554 4.003 0.017 1.00 98.31 99 TYR A CA 1
ATOM 735 C C . TYR A 1 99 ? -11.073 4.035 -0.204 1.00 98.31 99 TYR A C 1
ATOM 737 O O . TYR A 1 99 ? -11.841 3.880 0.746 1.00 98.31 99 TYR A O 1
ATOM 745 N N . SER A 1 100 ? -11.492 4.228 -1.456 1.00 97.69 100 SER A N 1
ATOM 746 C CA . SER A 1 100 ? -12.904 4.249 -1.877 1.00 97.69 100 SER A CA 1
ATOM 747 C C . SER A 1 100 ? -13.197 3.372 -3.099 1.00 97.69 100 SER A C 1
ATOM 749 O O . SER A 1 100 ? -14.338 2.962 -3.292 1.00 97.69 100 SER A O 1
ATOM 751 N N . ALA A 1 101 ? -12.180 3.064 -3.905 1.00 98.00 101 ALA A N 1
ATOM 752 C CA . ALA A 1 101 ? -12.273 2.234 -5.100 1.00 98.00 101 ALA A CA 1
ATOM 753 C C . ALA A 1 101 ? -10.979 1.418 -5.277 1.00 98.00 101 ALA A C 1
ATOM 755 O O . ALA A 1 101 ? -9.945 1.802 -4.721 1.00 98.00 101 ALA A O 1
ATOM 756 N N . PRO A 1 102 ? -11.005 0.304 -6.037 1.00 98.38 102 PRO A N 1
ATOM 757 C CA . PRO A 1 102 ? -9.800 -0.447 -6.375 1.00 98.38 102 PRO A CA 1
ATOM 758 C C . PRO A 1 102 ? -8.689 0.435 -6.957 1.00 98.38 102 PRO A C 1
ATOM 760 O O . PRO A 1 102 ? -8.941 1.374 -7.710 1.00 98.38 102 PRO A O 1
ATOM 763 N N . ILE A 1 103 ? -7.449 0.130 -6.581 1.00 98.44 103 ILE A N 1
ATOM 764 C CA . ILE A 1 103 ? -6.260 0.861 -7.012 1.00 98.44 103 ILE A CA 1
ATOM 765 C C . ILE A 1 103 ? -5.777 0.239 -8.321 1.00 98.44 103 ILE A C 1
ATOM 767 O O . ILE A 1 103 ? -5.425 -0.941 -8.350 1.00 98.44 103 ILE A O 1
ATOM 771 N N . ALA A 1 104 ? -5.719 1.028 -9.391 1.00 98.19 104 ALA A N 1
ATOM 772 C CA . ALA A 1 104 ? -5.117 0.595 -10.646 1.00 98.19 104 ALA A CA 1
ATOM 773 C C . ALA A 1 104 ? -3.588 0.510 -10.489 1.00 98.19 104 ALA A C 1
ATOM 775 O O . ALA A 1 104 ? -2.927 1.530 -10.301 1.00 98.19 104 ALA A O 1
ATOM 776 N N . VAL A 1 105 ? -3.027 -0.699 -10.566 1.00 98.19 105 VAL A N 1
ATOM 777 C CA . VAL A 1 105 ? -1.579 -0.937 -10.505 1.00 98.19 105 VAL A CA 1
ATOM 778 C C . VAL A 1 105 ? -1.097 -1.333 -11.896 1.00 98.19 105 VAL A C 1
ATOM 780 O O . VAL A 1 105 ? -1.416 -2.416 -12.385 1.00 98.19 105 VAL A O 1
ATOM 783 N N . SER A 1 106 ? -0.346 -0.443 -12.544 1.00 97.25 106 SER A N 1
ATOM 784 C CA . SER A 1 106 ? 0.172 -0.626 -13.910 1.00 97.25 106 SER A CA 1
ATOM 785 C C . SER A 1 106 ? 1.698 -0.589 -14.007 1.00 97.25 106 SER A C 1
ATOM 787 O O . SER A 1 106 ? 2.246 -0.926 -15.054 1.00 97.25 106 SER A O 1
ATOM 789 N N . THR A 1 107 ? 2.380 -0.190 -12.935 1.00 96.75 107 THR A N 1
ATOM 790 C CA . THR A 1 107 ? 3.840 -0.082 -12.861 1.00 96.75 107 THR A CA 1
ATOM 791 C C . THR A 1 107 ? 4.358 -0.592 -11.521 1.00 96.75 107 THR A C 1
ATOM 793 O O . THR A 1 107 ? 3.583 -0.819 -10.584 1.00 96.75 107 THR A O 1
ATOM 796 N N . THR A 1 108 ? 5.680 -0.768 -11.408 1.00 97.38 108 THR A N 1
ATOM 797 C CA . THR A 1 108 ? 6.325 -1.144 -10.142 1.00 97.38 108 THR A CA 1
ATOM 798 C C . THR A 1 108 ? 5.939 -0.168 -9.029 1.00 97.38 108 THR A C 1
ATOM 800 O O . THR A 1 108 ? 6.342 0.991 -9.054 1.00 97.38 108 THR A O 1
ATOM 803 N N . THR A 1 109 ? 5.160 -0.638 -8.053 1.00 97.62 109 THR A N 1
ATOM 804 C CA . THR A 1 109 ? 4.556 0.207 -7.015 1.00 97.62 109 THR A CA 1
ATOM 805 C C . THR A 1 109 ? 4.598 -0.491 -5.660 1.00 97.62 109 THR A C 1
ATOM 807 O O . THR A 1 109 ? 4.220 -1.660 -5.534 1.00 97.62 109 THR A O 1
ATOM 810 N N . ALA A 1 110 ? 5.018 0.237 -4.625 1.00 97.88 110 ALA A N 1
ATOM 811 C CA . ALA A 1 110 ? 4.892 -0.187 -3.236 1.00 97.88 110 ALA A CA 1
ATOM 812 C C . ALA A 1 110 ? 3.620 0.418 -2.632 1.00 97.88 110 ALA A C 1
ATOM 814 O O . ALA A 1 110 ? 3.526 1.627 -2.441 1.00 97.88 110 ALA A O 1
ATOM 815 N N . VAL A 1 111 ? 2.645 -0.429 -2.312 1.00 98.50 111 VAL A N 1
ATOM 816 C CA . VAL A 1 111 ? 1.385 -0.011 -1.694 1.00 98.50 111 VAL A CA 1
ATOM 817 C C . VAL A 1 111 ? 1.476 -0.254 -0.195 1.00 98.50 111 VAL A C 1
ATOM 819 O O . VAL A 1 111 ? 1.579 -1.400 0.255 1.00 98.50 111 VAL A O 1
ATOM 822 N N . ARG A 1 112 ? 1.425 0.823 0.588 1.00 98.56 112 ARG A N 1
ATOM 823 C CA . ARG A 1 112 ? 1.395 0.772 2.056 1.00 98.56 112 ARG A CA 1
ATOM 824 C C . ARG A 1 112 ? -0.007 1.141 2.515 1.00 98.56 112 ARG A C 1
ATOM 826 O O . ARG A 1 112 ? -0.532 2.147 2.058 1.00 98.56 112 ARG A O 1
ATOM 833 N N . ALA A 1 113 ? -0.620 0.357 3.399 1.00 98.44 113 ALA A N 1
ATOM 834 C CA . ALA A 1 113 ? -1.986 0.600 3.861 1.00 98.44 113 ALA A CA 1
ATOM 835 C C . ALA A 1 113 ? -2.178 0.286 5.349 1.00 98.44 113 ALA A C 1
ATOM 837 O O . ALA A 1 113 ? -1.507 -0.584 5.908 1.00 98.44 113 ALA A O 1
ATOM 838 N N . LEU A 1 114 ? -3.132 0.969 5.981 1.00 97.69 114 LEU A N 1
ATOM 839 C CA . LEU A 1 114 ? -3.612 0.670 7.333 1.00 97.69 114 LEU A CA 1
ATOM 840 C C . LEU A 1 114 ? -5.127 0.844 7.427 1.00 97.69 114 LEU A C 1
ATOM 842 O O . LEU A 1 114 ? -5.705 1.660 6.707 1.00 97.69 114 LEU A O 1
ATOM 846 N N . ALA A 1 115 ? -5.748 0.117 8.353 1.00 97.69 115 ALA A N 1
ATOM 847 C CA . ALA A 1 115 ? -7.143 0.286 8.735 1.00 97.69 115 ALA A CA 1
ATOM 848 C C . ALA A 1 115 ? -7.239 1.081 10.047 1.00 97.69 115 ALA A C 1
ATOM 850 O O . ALA A 1 115 ? -6.424 0.893 10.949 1.00 97.69 115 ALA A O 1
ATOM 851 N N . TYR A 1 116 ? -8.217 1.974 10.177 1.00 96.00 116 TYR A N 1
ATOM 852 C CA . TYR A 1 116 ? -8.398 2.801 11.370 1.00 96.00 116 TYR A CA 1
ATOM 853 C C . TYR A 1 116 ? -9.855 3.211 11.588 1.00 96.00 116 TYR A C 1
ATOM 855 O O . TYR A 1 116 ? -10.622 3.368 10.642 1.00 96.00 116 TYR A O 1
ATOM 863 N N . ALA A 1 117 ? -10.217 3.435 12.849 1.00 94.50 117 ALA A N 1
ATOM 864 C CA . ALA A 1 117 ? -11.458 4.110 13.236 1.00 94.50 117 ALA A CA 1
ATOM 865 C C . ALA A 1 117 ? -11.178 5.488 13.861 1.00 94.50 117 ALA A C 1
ATOM 867 O O . ALA A 1 117 ? -11.953 6.424 13.681 1.00 94.50 117 ALA A O 1
ATOM 868 N N . SER A 1 118 ? -10.046 5.637 14.554 1.00 90.88 118 SER A N 1
ATOM 869 C CA . SER A 1 118 ? -9.592 6.889 15.169 1.00 90.88 118 SER A CA 1
ATOM 870 C C . SER A 1 118 ? -8.058 6.934 15.230 1.00 90.88 118 SER A C 1
ATOM 872 O O . SER A 1 118 ? -7.389 6.005 14.776 1.00 90.88 118 SER A O 1
ATOM 874 N N . ALA A 1 119 ? -7.477 8.005 15.782 1.00 86.81 119 ALA A N 1
ATOM 875 C CA . ALA A 1 119 ? -6.023 8.121 15.938 1.00 86.81 119 ALA A CA 1
ATOM 876 C C . ALA A 1 119 ? -5.416 6.998 16.808 1.00 86.81 119 ALA A C 1
ATOM 878 O O . ALA A 1 119 ? -4.323 6.512 16.504 1.00 86.81 119 ALA A O 1
ATOM 879 N N . SER A 1 120 ? -6.146 6.571 17.845 1.00 85.69 120 SER A N 1
ATOM 880 C CA . SER A 1 120 ? -5.718 5.541 18.804 1.00 85.69 120 SER A CA 1
ATOM 881 C C . SER A 1 120 ? -6.180 4.127 18.435 1.00 85.69 120 SER A C 1
ATOM 883 O O . SER A 1 120 ? -5.554 3.165 18.862 1.00 85.69 120 SER A O 1
ATOM 885 N N . ASN A 1 121 ? -7.233 3.991 17.618 1.00 91.00 121 ASN A N 1
ATOM 886 C CA . ASN A 1 121 ? -7.763 2.702 17.159 1.00 91.00 121 ASN A CA 1
ATOM 887 C C . ASN A 1 121 ? -7.391 2.480 15.690 1.00 91.00 121 ASN A C 1
ATOM 889 O O . ASN A 1 121 ? -8.123 2.888 14.779 1.00 91.00 121 ASN A O 1
ATOM 893 N N . LYS A 1 122 ? -6.226 1.864 15.471 1.00 94.12 122 LYS A N 1
ATOM 894 C CA . LYS A 1 122 ? -5.663 1.591 14.143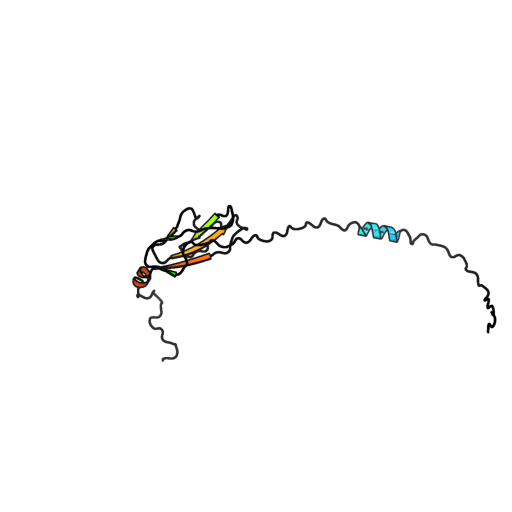 1.00 94.12 122 LYS A CA 1
ATOM 895 C C . LYS A 1 122 ? -4.966 0.236 14.087 1.00 94.12 122 LYS A C 1
ATOM 897 O O . LYS A 1 122 ? -4.575 -0.324 15.109 1.00 94.12 122 LYS A O 1
ATOM 902 N N . SER A 1 123 ? -4.791 -0.273 12.876 1.00 95.56 123 SER A N 1
ATOM 903 C CA . SER A 1 123 ? -4.009 -1.472 12.614 1.00 95.56 123 SER A CA 1
ATOM 904 C C . SER A 1 123 ? -2.521 -1.156 12.524 1.00 95.56 123 SER A C 1
ATOM 906 O O . SER A 1 123 ? -2.116 -0.010 12.300 1.00 95.56 123 SER A O 1
ATOM 908 N N . ALA A 1 124 ? -1.695 -2.201 12.590 1.00 94.12 124 ALA A N 1
ATOM 909 C CA . ALA A 1 124 ? -0.356 -2.117 12.023 1.00 94.12 124 ALA A CA 1
ATOM 910 C C . ALA A 1 124 ? -0.446 -1.839 10.511 1.00 94.12 124 ALA A C 1
ATOM 912 O O . ALA A 1 124 ? -1.406 -2.232 9.836 1.00 94.12 124 ALA A O 1
ATOM 913 N N . MET A 1 125 ? 0.558 -1.147 9.981 1.00 95.75 125 MET A N 1
ATOM 914 C CA . MET A 1 125 ? 0.663 -0.879 8.552 1.00 95.75 125 MET A CA 1
ATOM 915 C C . MET A 1 125 ? 1.136 -2.137 7.818 1.00 95.75 125 MET A C 1
ATOM 917 O O . MET A 1 125 ? 2.086 -2.792 8.245 1.00 95.75 125 MET A O 1
ATOM 921 N N . ARG A 1 126 ? 0.515 -2.436 6.677 1.00 97.69 126 ARG A N 1
ATOM 922 C CA . ARG A 1 126 ? 0.923 -3.512 5.773 1.00 97.69 126 ARG A CA 1
ATOM 923 C C . ARG A 1 126 ? 1.461 -2.944 4.465 1.00 97.69 126 ARG A C 1
ATOM 925 O O . ARG A 1 126 ? 0.877 -2.014 3.916 1.00 97.69 126 ARG A O 1
ATOM 932 N N . THR A 1 127 ? 2.545 -3.535 3.968 1.00 98.31 127 THR A N 1
ATOM 933 C CA . THR A 1 127 ? 3.170 -3.168 2.691 1.00 98.31 127 THR A CA 1
ATOM 934 C C . THR A 1 127 ? 3.145 -4.351 1.732 1.00 98.31 127 THR A C 1
ATOM 936 O O . THR A 1 127 ? 3.675 -5.415 2.060 1.00 98.31 127 THR A O 1
ATOM 939 N N . ASN A 1 128 ? 2.600 -4.138 0.534 1.00 98.44 128 ASN A N 1
ATOM 940 C CA . ASN A 1 128 ? 2.744 -5.044 -0.602 1.00 98.44 128 ASN A CA 1
ATOM 941 C C . ASN A 1 128 ? 3.433 -4.313 -1.755 1.00 98.44 128 ASN A C 1
ATOM 943 O O . ASN A 1 128 ? 2.999 -3.237 -2.164 1.00 98.44 128 ASN A O 1
ATOM 947 N N . THR A 1 129 ? 4.480 -4.930 -2.296 1.00 98.25 129 THR A N 1
ATOM 948 C CA . THR A 1 129 ? 5.211 -4.414 -3.455 1.00 98.25 129 THR A CA 1
ATOM 949 C C . THR A 1 129 ? 4.873 -5.247 -4.681 1.00 98.25 129 THR A C 1
ATOM 951 O O . THR A 1 129 ? 4.933 -6.479 -4.639 1.00 98.25 129 THR A O 1
ATOM 954 N N . TYR A 1 130 ? 4.535 -4.568 -5.768 1.00 98.31 130 TYR A N 1
ATOM 955 C CA . TYR A 1 130 ? 4.262 -5.170 -7.065 1.00 98.31 130 TYR A CA 1
ATOM 956 C C . TYR A 1 130 ? 5.351 -4.720 -8.018 1.00 98.31 130 TYR A C 1
ATOM 958 O O . TYR A 1 130 ? 5.575 -3.522 -8.158 1.00 98.31 130 TYR A O 1
ATOM 966 N N . ILE A 1 131 ? 6.054 -5.669 -8.623 1.00 98.06 131 ILE A N 1
ATOM 967 C CA . ILE A 1 131 ? 7.200 -5.400 -9.487 1.00 98.06 131 ILE A CA 1
ATOM 968 C C . ILE A 1 131 ? 6.815 -5.760 -10.913 1.00 98.06 131 ILE A C 1
ATOM 970 O O . ILE A 1 131 ? 6.478 -6.906 -11.199 1.00 98.06 131 ILE A O 1
ATOM 974 N N . PHE A 1 132 ? 6.883 -4.787 -11.812 1.00 97.88 132 PHE A N 1
ATOM 975 C CA . PHE A 1 132 ? 6.587 -4.982 -13.223 1.00 97.88 132 PHE A CA 1
ATOM 976 C C . PHE A 1 132 ? 7.879 -5.212 -13.994 1.00 97.88 132 PHE A C 1
ATOM 978 O O . PHE A 1 132 ? 8.758 -4.351 -14.034 1.00 97.88 132 PHE A O 1
ATOM 985 N N . LEU A 1 133 ? 7.979 -6.373 -14.645 1.00 94.50 133 LEU A N 1
ATOM 986 C CA . LEU A 1 133 ? 9.167 -6.770 -15.411 1.00 94.50 133 LEU A CA 1
ATOM 987 C C . LEU A 1 133 ? 9.520 -5.745 -16.495 1.00 94.50 133 LEU A C 1
ATOM 989 O O . LEU A 1 133 ? 10.693 -5.455 -16.706 1.00 94.50 133 LEU A O 1
ATOM 993 N N . ALA A 1 134 ? 8.512 -5.152 -17.141 1.00 94.44 134 ALA A N 1
ATOM 994 C CA . ALA A 1 134 ? 8.714 -4.093 -18.125 1.00 94.44 134 ALA A CA 1
ATOM 995 C C . ALA A 1 134 ? 9.427 -2.866 -17.527 1.00 94.44 134 ALA A C 1
ATOM 997 O O . ALA A 1 134 ? 10.325 -2.322 -18.160 1.00 94.44 134 ALA A O 1
ATOM 998 N N . ASN A 1 135 ? 9.089 -2.468 -16.294 1.00 94.62 135 ASN A N 1
ATOM 999 C CA . ASN A 1 135 ? 9.758 -1.354 -15.621 1.00 94.62 135 ASN A CA 1
ATOM 1000 C C . ASN A 1 135 ? 11.183 -1.706 -15.198 1.00 94.62 135 ASN A C 1
ATOM 1002 O O . ASN A 1 135 ? 12.063 -0.868 -15.333 1.00 94.62 135 ASN A O 1
ATOM 1006 N N . VAL A 1 136 ? 11.419 -2.934 -14.726 1.00 93.88 136 VAL A N 1
ATOM 1007 C CA . VAL A 1 136 ? 12.773 -3.397 -14.371 1.00 93.88 136 VAL A CA 1
ATOM 1008 C C . VAL A 1 136 ? 13.677 -3.398 -15.603 1.00 93.88 136 VAL A C 1
ATOM 1010 O O . VAL A 1 136 ? 14.795 -2.906 -15.550 1.00 93.88 136 VAL A O 1
ATOM 1013 N N . ARG A 1 137 ? 13.177 -3.892 -16.741 1.00 92.88 137 ARG A N 1
ATOM 1014 C CA . ARG A 1 137 ? 13.924 -3.899 -18.009 1.00 92.88 137 ARG A CA 1
ATOM 1015 C C . ARG A 1 137 ? 14.217 -2.502 -18.553 1.00 92.88 137 ARG A C 1
ATOM 1017 O O . ARG A 1 137 ? 15.187 -2.343 -19.279 1.00 92.88 137 ARG A O 1
ATOM 1024 N N . ALA A 1 138 ? 13.357 -1.534 -18.254 1.00 93.00 138 ALA A N 1
ATOM 1025 C CA . ALA A 1 138 ? 13.511 -0.145 -18.673 1.00 93.00 138 ALA A CA 1
ATOM 1026 C C . ALA A 1 138 ? 14.255 0.716 -17.635 1.00 93.00 138 ALA A C 1
ATOM 1028 O O . ALA A 1 138 ? 14.338 1.932 -17.803 1.00 93.00 138 ALA A O 1
ATOM 1029 N N . GLN A 1 139 ? 14.755 0.121 -16.548 1.00 90.75 139 GLN A N 1
ATOM 1030 C CA . GLN A 1 139 ? 15.542 0.841 -15.557 1.00 90.75 139 GLN A CA 1
ATOM 1031 C C . GLN A 1 139 ? 16.873 1.279 -16.180 1.00 90.75 139 GLN A C 1
ATOM 1033 O O . GLN A 1 139 ? 17.543 0.485 -16.835 1.00 90.75 139 GLN A O 1
ATOM 1038 N N . SER A 1 140 ? 17.242 2.544 -15.969 1.00 88.06 140 SER A N 1
ATOM 1039 C CA . SER A 1 140 ? 18.511 3.088 -16.458 1.00 88.06 140 SER A CA 1
ATOM 1040 C C . SER A 1 140 ? 19.700 2.352 -15.838 1.00 88.06 140 SER A C 1
ATOM 1042 O O . SER A 1 140 ? 19.712 2.082 -14.635 1.00 88.06 140 SER A O 1
ATOM 1044 N N . ASP A 1 141 ? 20.699 2.074 -16.666 1.00 82.75 141 ASP A N 1
ATOM 1045 C CA . ASP A 1 141 ? 22.022 1.586 -16.279 1.00 82.75 141 ASP A CA 1
ATOM 1046 C C . ASP A 1 141 ? 22.974 2.726 -15.889 1.00 82.75 141 ASP A C 1
ATOM 1048 O O . ASP A 1 141 ? 24.054 2.476 -15.358 1.00 82.75 141 ASP A O 1
ATOM 1052 N N . THR A 1 142 ? 22.574 3.980 -16.123 1.00 84.81 142 THR A N 1
ATOM 1053 C CA . THR A 1 142 ? 23.383 5.152 -15.799 1.00 84.81 142 THR A CA 1
ATOM 1054 C C . THR A 1 142 ? 23.429 5.334 -14.279 1.00 84.81 142 THR A C 1
ATOM 1056 O O . THR A 1 142 ? 22.385 5.605 -13.671 1.00 84.81 142 THR A O 1
ATOM 1059 N N . PRO A 1 143 ? 24.608 5.217 -13.638 1.00 82.12 143 PRO A N 1
ATOM 1060 C CA . PRO A 1 143 ? 24.734 5.416 -12.201 1.00 82.12 143 PRO A CA 1
ATOM 1061 C C . PRO A 1 143 ? 24.342 6.844 -11.814 1.00 82.12 143 PRO A C 1
ATOM 1063 O O . PRO A 1 143 ? 24.630 7.798 -12.542 1.00 82.12 143 PRO A O 1
ATOM 1066 N N . LEU A 1 144 ? 23.702 7.015 -10.654 1.00 83.50 144 LEU A N 1
ATOM 1067 C CA . LEU A 1 144 ? 23.431 8.361 -10.146 1.00 83.50 144 LEU A CA 1
ATOM 1068 C C . LEU A 1 144 ? 24.758 9.060 -9.792 1.00 83.50 144 LEU A C 1
ATOM 1070 O O . LEU A 1 144 ? 25.720 8.390 -9.405 1.00 83.50 144 LEU A O 1
ATOM 1074 N N . PRO A 1 145 ? 24.826 10.401 -9.864 1.00 87.56 145 PRO A N 1
ATOM 1075 C CA . PRO A 1 145 ? 26.010 11.143 -9.443 1.00 87.56 145 PRO A CA 1
ATOM 1076 C C . PRO A 1 145 ? 26.456 10.742 -8.028 1.00 87.56 145 PRO A C 1
ATOM 1078 O O . PRO A 1 145 ? 25.643 10.706 -7.105 1.00 87.56 145 PRO A O 1
ATOM 1081 N N . GLY A 1 146 ? 27.743 10.427 -7.861 1.00 84.56 146 GLY A N 1
ATOM 1082 C CA . GLY A 1 146 ? 28.311 9.977 -6.584 1.00 84.56 146 GLY A CA 1
ATOM 1083 C C . GLY A 1 146 ? 28.220 8.470 -6.317 1.00 84.56 146 GLY A C 1
ATOM 1084 O O . GLY A 1 146 ? 28.692 8.024 -5.273 1.00 84.56 146 GLY A O 1
ATOM 1085 N N . TRP A 1 147 ? 27.662 7.673 -7.235 1.00 78.38 147 TRP A N 1
ATOM 1086 C CA . TRP A 1 147 ? 27.794 6.216 -7.167 1.00 78.38 147 TRP A CA 1
ATOM 1087 C C . TRP A 1 147 ? 29.221 5.775 -7.512 1.00 78.38 147 TRP A C 1
ATOM 1089 O O . TRP A 1 147 ? 29.825 6.338 -8.429 1.00 78.38 147 TRP A O 1
ATOM 1099 N N . PRO A 1 148 ? 29.765 4.761 -6.815 1.00 78.88 148 PRO A N 1
ATOM 1100 C CA . PRO A 1 148 ? 31.060 4.201 -7.167 1.00 78.88 148 PRO A CA 1
ATOM 1101 C C . PRO A 1 148 ? 30.994 3.591 -8.573 1.00 78.88 148 PRO A C 1
ATOM 1103 O O . PRO A 1 148 ? 30.101 2.801 -8.874 1.00 78.88 148 PRO A O 1
ATOM 1106 N N . SER A 1 149 ? 31.943 3.957 -9.435 1.00 73.44 149 SER A N 1
ATOM 1107 C CA . SER A 1 149 ? 32.070 3.411 -10.796 1.00 73.44 149 SER A CA 1
ATOM 1108 C C . SER A 1 149 ? 32.702 2.016 -10.819 1.00 73.44 149 SER A C 1
ATOM 1110 O O . SER A 1 149 ? 32.603 1.307 -11.817 1.00 73.44 149 SER A O 1
ATOM 1112 N N . THR A 1 150 ? 33.321 1.609 -9.711 1.00 76.38 150 THR A N 1
ATOM 1113 C CA . THR A 1 150 ? 33.917 0.290 -9.507 1.00 76.38 150 THR A CA 1
ATOM 1114 C C . THR A 1 150 ? 33.566 -0.217 -8.116 1.00 76.38 150 THR A C 1
ATOM 1116 O O . THR A 1 150 ? 33.845 0.453 -7.122 1.00 76.38 150 THR A O 1
ATOM 1119 N N . PHE A 1 151 ? 33.009 -1.425 -8.033 1.00 67.06 151 PHE A N 1
ATOM 1120 C CA . PHE A 1 151 ? 32.882 -2.175 -6.780 1.00 67.06 151 PHE A CA 1
ATOM 1121 C C . PHE A 1 151 ? 34.221 -2.868 -6.482 1.00 67.06 151 PHE A C 1
ATOM 1123 O O . PHE A 1 151 ? 34.287 -4.084 -6.350 1.00 67.06 151 PHE A O 1
ATOM 1130 N N . ALA A 1 152 ? 35.315 -2.105 -6.508 1.00 66.19 152 ALA A N 1
ATOM 1131 C CA . ALA A 1 152 ? 36.614 -2.630 -6.120 1.00 66.19 152 ALA A CA 1
ATOM 1132 C C . ALA A 1 152 ? 36.600 -2.765 -4.598 1.00 66.19 152 ALA A C 1
ATOM 1134 O O . ALA A 1 152 ? 36.304 -1.794 -3.891 1.00 66.19 152 ALA A O 1
ATOM 1135 N N . ALA A 1 153 ? 36.856 -3.973 -4.106 1.00 61.72 153 ALA A N 1
ATOM 1136 C CA . ALA A 1 153 ? 37.104 -4.152 -2.692 1.00 61.72 153 ALA A CA 1
ATOM 1137 C C . ALA A 1 153 ? 38.411 -3.402 -2.343 1.00 61.72 153 ALA A C 1
ATOM 1139 O O . ALA A 1 153 ? 39.304 -3.309 -3.190 1.00 61.72 153 ALA A O 1
ATOM 1140 N N . PRO A 1 154 ? 38.529 -2.794 -1.148 1.00 70.75 154 PRO A N 1
ATOM 1141 C CA . PRO A 1 154 ? 39.705 -1.999 -0.779 1.00 70.75 154 PRO A CA 1
ATOM 1142 C C . PRO A 1 154 ? 41.050 -2.752 -0.822 1.00 70.75 154 PRO A C 1
ATOM 1144 O O . PRO A 1 154 ? 42.087 -2.113 -0.675 1.00 70.75 154 PRO A O 1
ATOM 1147 N N . ASP A 1 155 ? 41.035 -4.077 -0.968 1.00 76.06 155 ASP A N 1
ATOM 1148 C CA . ASP A 1 155 ? 42.166 -5.002 -0.880 1.00 76.06 155 ASP A CA 1
ATOM 1149 C C . ASP A 1 155 ? 42.711 -5.524 -2.227 1.00 76.06 155 ASP A C 1
ATOM 1151 O O . ASP A 1 155 ? 43.683 -6.274 -2.223 1.00 76.06 155 ASP A O 1
ATOM 1155 N N . ASP A 1 156 ? 42.177 -5.085 -3.372 1.00 64.56 156 ASP A N 1
ATOM 1156 C CA . ASP A 1 156 ? 42.660 -5.483 -4.712 1.00 64.56 156 ASP A CA 1
ATOM 1157 C C . ASP A 1 156 ? 43.743 -4.540 -5.312 1.00 64.56 156 ASP A C 1
ATOM 1159 O O . ASP A 1 156 ? 43.927 -4.507 -6.533 1.00 64.56 156 ASP A O 1
ATOM 1163 N N . ALA A 1 157 ? 44.447 -3.747 -4.490 1.00 61.59 157 ALA A N 1
ATOM 1164 C CA . ALA A 1 157 ? 45.458 -2.764 -4.926 1.00 61.59 157 ALA A CA 1
ATOM 1165 C C . ALA A 1 157 ? 46.889 -3.100 -4.478 1.00 61.59 157 ALA A C 1
ATOM 1167 O O . ALA A 1 157 ? 47.074 -3.493 -3.304 1.00 61.59 157 ALA A O 1
#

Secondary structure (DSSP, 8-state):
---------PPP---------GGGSHHHHHHHHHTSS--------------PBPPPEESS-SEEESS-EEE-EE-SSTT-EEEEESSSPPP-SSSSEEP-S-EEE-SSEEEEEEEESSSSSBBPPEEEEEEEHHHHHTS--SPPTT--S----TT--

pLDDT: mean 80.62, std 19.32, range [42.25, 98.62]

Sequence (157 aa):
MQLPIRRWSPSTPGVAPRHRSPLQCTFALLLIVLLALGALPQSAAAQTTPVIFPPPTFSVQRGFFANPFQLALSSTVAGAKIRYTLDGSVPTPTAGTLY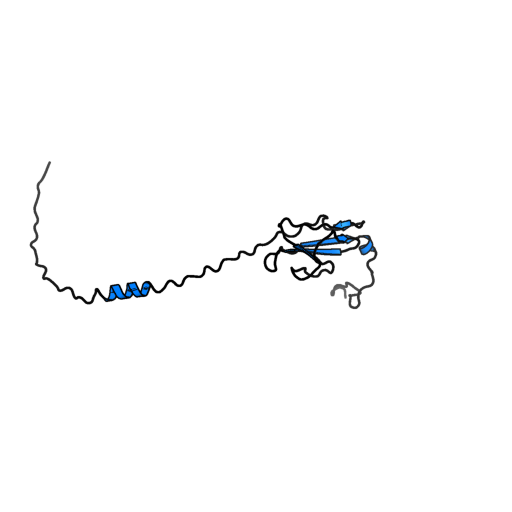SAPIAVSTTTAVRALAYASASNKSAMRTNTYIFLANVRAQSDTPLPGWPSTFAAPDDA